Protein AF-A0A7J8KAT2-F1 (afdb_monomer_lite)

Organism: Rousettus aegyptiacus (NCBI:txid9407)

Structure (mmCIF, N/CA/C/O backbone):
data_AF-A0A7J8KAT2-F1
#
_entry.id   AF-A0A7J8KAT2-F1
#
loop_
_atom_site.group_PDB
_atom_site.id
_atom_site.type_symbol
_atom_site.label_atom_id
_atom_site.label_alt_id
_atom_site.label_comp_id
_atom_site.label_asym_id
_atom_site.label_entity_id
_atom_site.label_seq_id
_atom_site.pdbx_PDB_ins_code
_atom_site.Cartn_x
_atom_site.Cartn_y
_atom_site.Cartn_z
_atom_site.occupancy
_atom_site.B_iso_or_equiv
_atom_site.auth_seq_id
_atom_site.auth_comp_id
_atom_site.auth_asym_id
_atom_site.auth_atom_id
_atom_site.pdbx_PDB_model_num
ATOM 1 N N . MET A 1 1 ? 47.386 77.637 39.442 1.00 41.22 1 MET A N 1
ATOM 2 C CA . MET A 1 1 ? 46.259 78.055 38.578 1.00 41.22 1 MET A CA 1
ATOM 3 C C . MET A 1 1 ? 46.053 76.991 37.514 1.00 41.22 1 MET A C 1
ATOM 5 O O . MET A 1 1 ? 46.993 76.664 36.803 1.00 41.22 1 MET A O 1
ATOM 9 N N . ILE A 1 2 ? 44.865 76.388 37.498 1.00 35.06 2 ILE A N 1
ATOM 10 C CA . ILE A 1 2 ? 44.477 75.263 36.639 1.00 35.06 2 ILE A CA 1
ATOM 11 C C . ILE A 1 2 ? 44.321 75.781 35.204 1.00 35.06 2 ILE A C 1
ATOM 13 O O . ILE A 1 2 ? 43.527 76.691 34.976 1.00 35.06 2 ILE A O 1
ATOM 17 N N . ARG A 1 3 ? 45.073 75.233 34.243 1.00 39.44 3 ARG A N 1
ATOM 18 C CA . ARG A 1 3 ? 44.920 75.556 32.817 1.00 39.44 3 ARG A CA 1
ATOM 19 C C . ARG A 1 3 ? 44.388 74.318 32.098 1.00 39.44 3 ARG A C 1
ATOM 21 O O . ARG A 1 3 ? 45.044 73.283 32.077 1.00 39.44 3 ARG A O 1
ATOM 28 N N . ALA A 1 4 ? 43.155 74.438 31.615 1.00 43.28 4 ALA A N 1
ATOM 29 C CA . ALA A 1 4 ? 42.358 73.373 31.025 1.00 43.28 4 ALA A CA 1
ATOM 30 C C . ALA A 1 4 ? 43.005 72.783 29.761 1.00 43.28 4 ALA A C 1
ATOM 32 O O . ALA A 1 4 ? 43.482 73.516 28.894 1.00 43.28 4 ALA A O 1
ATOM 33 N N . SER A 1 5 ? 42.988 71.454 29.662 1.00 44.66 5 SER A N 1
ATOM 34 C CA . SER A 1 5 ? 43.325 70.690 28.465 1.00 44.66 5 SER A CA 1
ATOM 35 C C . SER A 1 5 ? 42.165 70.741 27.466 1.00 44.66 5 SER A C 1
ATOM 37 O O . SER A 1 5 ? 41.024 70.420 27.794 1.00 44.66 5 SER A O 1
ATOM 39 N N . SER A 1 6 ? 42.446 71.152 26.230 1.00 51.50 6 SER A N 1
ATOM 40 C CA . SER A 1 6 ? 41.497 71.104 25.117 1.00 51.50 6 SER A CA 1
ATOM 41 C C . SER A 1 6 ? 41.509 69.712 24.478 1.00 51.50 6 SER A C 1
ATOM 43 O O . SER A 1 6 ? 42.456 69.318 23.799 1.00 51.50 6 SER A O 1
ATOM 45 N N . SER A 1 7 ? 40.444 68.946 24.705 1.00 50.66 7 SER A N 1
ATOM 46 C CA . SER A 1 7 ? 40.222 67.651 24.056 1.00 50.66 7 SER A CA 1
ATOM 47 C C . SER A 1 7 ? 39.931 67.840 22.558 1.00 50.66 7 SER A C 1
ATOM 49 O O . SER A 1 7 ? 39.065 68.647 22.215 1.00 50.66 7 SER A O 1
ATOM 51 N N . PRO A 1 8 ? 40.586 67.102 21.644 1.00 49.59 8 PRO A N 1
ATOM 52 C CA . PRO A 1 8 ? 40.279 67.193 20.223 1.00 49.59 8 PRO A CA 1
ATOM 53 C C . PRO A 1 8 ? 38.937 66.520 19.894 1.00 49.59 8 PRO A C 1
ATOM 55 O O . PRO A 1 8 ? 38.665 65.379 20.275 1.00 49.59 8 PRO A O 1
ATOM 58 N N . ILE A 1 9 ? 38.098 67.251 19.159 1.00 50.62 9 ILE A N 1
ATOM 59 C CA . ILE A 1 9 ? 36.789 66.826 18.654 1.00 50.62 9 ILE A CA 1
ATOM 60 C C . ILE A 1 9 ? 36.991 65.730 17.596 1.00 50.62 9 ILE A C 1
ATOM 62 O O . ILE A 1 9 ? 37.706 65.912 16.611 1.00 50.62 9 ILE A O 1
ATOM 66 N N . ARG A 1 10 ? 36.363 64.569 17.800 1.00 54.69 10 ARG A N 1
ATOM 67 C CA . ARG A 1 10 ? 36.457 63.405 16.909 1.00 54.69 10 ARG A CA 1
ATOM 68 C C . ARG A 1 10 ? 35.510 63.574 15.716 1.00 54.69 10 ARG A C 1
ATOM 70 O O . ARG A 1 10 ? 34.301 63.648 15.901 1.00 54.69 10 ARG A O 1
ATOM 77 N N . ALA A 1 11 ? 36.050 63.592 14.499 1.00 56.25 11 ALA A N 1
ATOM 78 C CA . ALA A 1 11 ? 35.250 63.602 13.273 1.00 56.25 11 ALA A CA 1
ATOM 79 C C . ALA A 1 11 ? 34.488 62.267 13.074 1.00 56.25 11 ALA A C 1
ATOM 81 O O . ALA A 1 11 ? 35.027 61.202 13.408 1.00 56.25 11 ALA A O 1
ATOM 82 N N . PRO A 1 12 ? 33.261 62.280 12.518 1.00 55.88 12 PRO A N 1
ATOM 83 C CA . PRO A 1 12 ? 32.525 61.055 12.219 1.00 55.88 12 PRO A CA 1
ATOM 84 C C . PRO A 1 12 ? 33.180 60.277 11.066 1.00 55.88 12 PRO A C 1
ATOM 86 O O . PRO A 1 12 ? 33.656 60.848 10.086 1.00 55.88 12 PRO A O 1
ATOM 89 N N . ARG A 1 13 ? 33.207 58.942 11.179 1.00 56.31 13 ARG A N 1
ATOM 90 C CA . ARG A 1 13 ? 33.699 58.048 10.118 1.00 56.31 13 ARG A CA 1
ATOM 91 C C . ARG A 1 13 ? 32.718 58.034 8.941 1.00 56.31 13 ARG A C 1
ATOM 93 O O . ARG A 1 13 ? 31.528 57.811 9.138 1.00 56.31 13 ARG A O 1
ATOM 100 N N . ALA A 1 14 ? 33.236 58.191 7.725 1.00 60.31 14 ALA A N 1
ATOM 101 C CA . ALA A 1 14 ? 32.475 58.010 6.493 1.00 60.31 14 ALA A CA 1
ATOM 102 C C . ALA A 1 14 ? 31.942 56.568 6.362 1.00 60.31 14 ALA A C 1
ATOM 104 O O . ALA A 1 14 ? 32.674 55.596 6.577 1.00 60.31 14 ALA A O 1
ATOM 105 N N . VAL A 1 15 ? 30.669 56.429 5.986 1.00 58.94 15 VAL A N 1
ATOM 106 C CA . VAL A 1 15 ? 30.020 55.141 5.703 1.00 58.94 15 VAL A CA 1
ATOM 107 C C . VAL A 1 15 ? 30.503 54.635 4.340 1.00 58.94 15 VAL A C 1
ATOM 109 O O . VAL A 1 15 ? 30.380 55.328 3.333 1.00 58.94 15 VAL A O 1
ATOM 112 N N . ARG A 1 16 ? 31.078 53.426 4.292 1.00 60.19 16 ARG A N 1
ATOM 113 C CA . ARG A 1 16 ? 31.484 52.785 3.028 1.00 60.19 16 ARG A CA 1
ATOM 114 C C . ARG A 1 16 ? 30.240 52.338 2.238 1.00 60.19 16 ARG A C 1
ATOM 116 O O . ARG A 1 16 ? 29.347 51.751 2.847 1.00 60.19 16 ARG A O 1
ATOM 123 N N . PRO A 1 17 ? 30.183 52.519 0.905 1.00 54.81 17 PRO A N 1
ATOM 124 C CA . PRO A 1 17 ? 29.074 52.006 0.107 1.00 54.81 17 PRO A CA 1
ATOM 125 C C . PRO A 1 17 ? 29.056 50.470 0.102 1.00 54.81 17 PRO A C 1
ATOM 127 O O . PRO A 1 17 ? 30.099 49.825 -0.044 1.00 54.81 17 PRO A O 1
ATOM 130 N N . LEU A 1 18 ? 27.865 49.875 0.214 1.00 59.59 18 LEU A N 1
ATOM 131 C CA . LEU A 1 18 ? 27.644 48.442 0.004 1.00 59.59 18 LEU A CA 1
ATOM 132 C C . LEU A 1 18 ? 28.010 48.067 -1.443 1.00 59.59 18 LEU A C 1
ATOM 134 O O . LEU A 1 18 ? 27.327 48.457 -2.390 1.00 59.59 18 LEU A O 1
ATOM 138 N N . LYS A 1 19 ? 29.076 47.276 -1.624 1.00 52.00 19 LYS A N 1
ATOM 139 C CA . LYS A 1 19 ? 29.375 46.621 -2.908 1.00 52.00 19 LYS A CA 1
ATOM 140 C C . LYS A 1 19 ? 28.216 45.684 -3.269 1.00 52.00 19 LYS A C 1
ATOM 142 O O . LYS A 1 19 ? 28.014 44.668 -2.604 1.00 52.00 19 LYS A O 1
ATOM 147 N N . ARG A 1 20 ? 27.485 45.998 -4.345 1.00 51.25 20 ARG A N 1
ATOM 148 C CA . ARG A 1 20 ? 26.549 45.066 -4.996 1.00 51.25 20 ARG A CA 1
ATOM 149 C C . ARG A 1 20 ? 27.325 43.818 -5.440 1.00 51.25 20 ARG A C 1
ATOM 151 O O . ARG A 1 20 ? 28.286 43.932 -6.197 1.00 51.25 20 ARG A O 1
ATOM 158 N N . ARG A 1 21 ? 26.937 42.635 -4.948 1.00 50.06 21 ARG A N 1
ATOM 159 C CA . ARG A 1 21 ? 27.473 41.353 -5.434 1.00 50.06 21 ARG A CA 1
ATOM 160 C C . ARG A 1 21 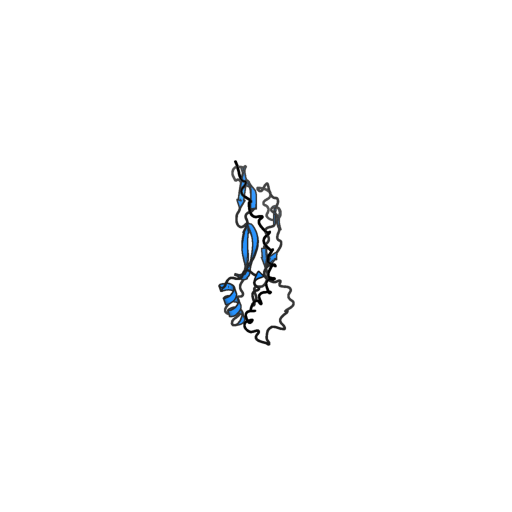? 26.919 41.088 -6.836 1.00 50.06 21 ARG A C 1
ATOM 162 O O . ARG A 1 21 ? 25.710 41.142 -7.035 1.00 50.06 21 ARG A O 1
ATOM 169 N N . LEU A 1 22 ? 27.810 40.809 -7.783 1.00 60.09 22 LEU A N 1
ATOM 170 C CA . LEU A 1 22 ? 27.475 40.374 -9.139 1.00 60.09 22 LEU A CA 1
ATOM 171 C C . LEU A 1 22 ? 26.885 38.946 -9.086 1.00 60.09 22 LEU A C 1
ATOM 173 O O . LEU A 1 22 ? 27.412 38.125 -8.326 1.00 60.09 22 LEU A O 1
ATOM 177 N N . PRO A 1 23 ? 25.817 38.622 -9.841 1.00 46.62 23 PRO A N 1
ATOM 178 C CA . PRO A 1 23 ? 25.229 37.287 -9.823 1.00 46.62 23 PRO A CA 1
ATOM 179 C C . PRO A 1 23 ? 26.226 36.242 -10.340 1.00 46.62 23 PRO A C 1
ATOM 181 O O . PRO A 1 23 ? 26.863 36.405 -11.380 1.00 46.62 23 PRO A O 1
ATOM 184 N N . LYS A 1 24 ? 26.371 35.163 -9.567 1.00 41.16 24 LYS A N 1
ATOM 185 C CA . LYS A 1 24 ? 27.242 34.026 -9.860 1.00 41.16 24 LYS A CA 1
ATOM 186 C C . LYS A 1 24 ? 26.605 33.228 -11.003 1.00 41.16 24 LYS A C 1
ATOM 188 O O . LYS A 1 24 ? 25.540 32.651 -10.820 1.00 41.16 24 LYS A O 1
ATOM 193 N N . LYS A 1 25 ? 27.239 33.228 -12.179 1.00 44.00 25 LYS A N 1
ATOM 194 C CA . LYS A 1 25 ? 26.875 32.366 -13.313 1.00 44.00 25 LYS A CA 1
ATOM 195 C C . LYS A 1 25 ? 27.137 30.918 -12.884 1.00 44.00 25 LYS A C 1
ATOM 197 O O . LYS A 1 25 ? 28.292 30.533 -12.708 1.00 44.00 25 LYS A O 1
ATOM 202 N N . THR A 1 26 ? 26.084 30.157 -12.610 1.00 42.66 26 THR A N 1
ATOM 203 C CA . THR A 1 26 ? 26.205 28.723 -12.330 1.00 42.66 26 THR A CA 1
ATOM 204 C C . THR A 1 26 ? 26.520 28.029 -13.649 1.00 42.66 26 THR A C 1
ATOM 206 O O . THR A 1 26 ? 25.795 28.203 -14.624 1.00 42.66 26 THR A O 1
ATOM 209 N N . ASN A 1 27 ? 27.639 27.308 -13.694 1.00 45.34 27 ASN A N 1
ATOM 210 C CA . ASN A 1 27 ? 27.983 26.450 -14.818 1.00 45.34 27 ASN A CA 1
ATOM 211 C C . ASN A 1 27 ? 26.951 25.323 -14.887 1.00 45.34 27 ASN A C 1
ATOM 213 O O . ASN A 1 27 ? 26.913 24.473 -13.997 1.00 45.34 27 ASN A O 1
ATOM 217 N N . GLU A 1 28 ? 26.109 25.345 -15.916 1.00 43.88 28 GLU A N 1
ATOM 218 C CA . GLU A 1 28 ? 25.261 24.211 -16.263 1.00 43.88 28 GLU A CA 1
ATOM 219 C C . GLU A 1 28 ? 26.165 23.040 -16.660 1.00 43.88 28 GLU A C 1
ATOM 221 O O . GLU A 1 28 ? 27.046 23.176 -17.513 1.00 43.88 28 GLU A O 1
ATOM 226 N N . LEU A 1 29 ? 25.980 21.899 -15.999 1.00 44.34 29 LEU A N 1
ATOM 227 C CA . LEU A 1 29 ? 26.602 20.647 -16.408 1.00 44.34 29 LEU A CA 1
ATOM 228 C C . LEU A 1 29 ? 25.983 20.234 -17.759 1.00 44.34 29 LEU A C 1
ATOM 230 O O . LEU A 1 29 ? 24.755 20.265 -17.872 1.00 44.34 29 LEU A O 1
ATOM 234 N N . PRO A 1 30 ? 26.766 19.829 -18.774 1.00 43.22 30 PRO A N 1
ATOM 235 C CA . PRO A 1 30 ? 26.200 19.358 -20.032 1.00 43.22 30 PRO A CA 1
ATOM 236 C C . PRO A 1 30 ? 25.338 18.114 -19.787 1.00 43.22 30 PRO A C 1
ATOM 238 O O . PRO A 1 30 ? 25.799 17.142 -19.187 1.00 43.22 30 PRO A O 1
ATOM 241 N N . GLN A 1 31 ? 24.083 18.155 -20.244 1.00 57.22 31 GLN A N 1
ATOM 242 C CA . GLN A 1 31 ? 23.194 16.994 -20.286 1.00 57.22 31 GLN A CA 1
ATOM 243 C C . GLN A 1 31 ? 23.898 15.834 -21.011 1.00 57.22 31 GLN A C 1
ATOM 245 O O . GLN A 1 31 ? 24.339 16.027 -22.147 1.00 57.22 31 GLN A O 1
ATOM 250 N N . PRO A 1 32 ? 23.998 14.629 -20.421 1.00 48.97 32 PRO A N 1
ATOM 251 C CA . PRO A 1 32 ? 24.525 13.491 -21.146 1.00 48.97 32 PRO A CA 1
ATOM 252 C C . PRO A 1 32 ? 23.454 13.013 -22.133 1.00 48.97 32 PRO A C 1
ATOM 254 O O . PRO A 1 32 ? 22.423 12.474 -21.747 1.00 48.97 32 PRO A O 1
ATOM 257 N N . ASN A 1 33 ? 23.720 13.248 -23.416 1.00 45.00 33 ASN A N 1
ATOM 258 C CA . ASN A 1 33 ? 23.258 12.468 -24.562 1.00 45.00 33 ASN A CA 1
ATOM 259 C C . ASN A 1 33 ? 21.749 12.149 -24.612 1.00 45.00 33 ASN A C 1
ATOM 261 O O . ASN A 1 33 ? 21.326 11.030 -24.319 1.00 45.00 33 ASN A O 1
ATOM 265 N N . ARG A 1 34 ? 20.943 13.082 -25.140 1.00 44.72 34 ARG A N 1
ATOM 266 C CA . ARG A 1 34 ? 19.729 12.679 -25.870 1.00 44.72 34 ARG A CA 1
ATOM 267 C C . ARG A 1 34 ? 20.173 11.979 -27.153 1.00 44.72 34 ARG A C 1
ATOM 269 O O . ARG A 1 34 ? 20.604 12.637 -28.095 1.00 44.72 34 ARG A O 1
ATOM 276 N N . LEU A 1 35 ? 20.086 10.653 -27.179 1.00 42.06 35 LEU A N 1
ATOM 277 C CA . LEU A 1 35 ? 20.077 9.910 -28.436 1.00 42.06 35 LEU A CA 1
ATOM 278 C C . LEU A 1 35 ? 18.791 10.292 -29.195 1.00 42.06 35 LEU A C 1
ATOM 280 O O . LEU A 1 35 ? 17.707 10.181 -28.616 1.00 42.06 35 LEU A O 1
ATOM 284 N N . PRO A 1 36 ? 18.870 10.774 -30.445 1.00 38.75 36 PRO A N 1
ATOM 285 C CA . PRO A 1 36 ? 17.685 11.070 -31.235 1.00 38.75 36 PRO A CA 1
ATOM 286 C C . PRO A 1 36 ? 17.111 9.776 -31.831 1.00 38.75 36 PRO A C 1
ATOM 288 O O . PRO A 1 36 ? 17.844 9.027 -32.473 1.00 38.75 36 PRO A O 1
ATOM 291 N N . GLY A 1 37 ? 15.802 9.541 -31.660 1.00 46.06 37 GLY A N 1
ATOM 292 C CA . GLY A 1 37 ? 15.033 8.714 -32.605 1.00 46.06 37 GLY A CA 1
ATOM 293 C C . GLY A 1 37 ? 14.379 7.405 -32.136 1.00 46.06 37 GLY A C 1
ATOM 294 O O . GLY A 1 37 ? 14.099 6.585 -32.999 1.00 46.06 37 GLY A O 1
ATOM 295 N N . ILE A 1 38 ? 14.117 7.174 -30.839 1.00 50.59 38 ILE A N 1
ATOM 296 C CA . ILE A 1 38 ? 13.325 5.996 -30.380 1.00 50.59 38 ILE A CA 1
ATOM 297 C C . ILE A 1 38 ? 12.203 6.342 -29.370 1.00 50.59 38 ILE A C 1
ATOM 299 O O . ILE A 1 38 ? 11.391 5.488 -29.036 1.00 50.59 38 ILE A O 1
ATOM 303 N N . PHE A 1 39 ? 12.115 7.586 -28.885 1.00 52.56 39 PHE A N 1
ATOM 304 C CA . PHE A 1 39 ? 11.230 7.946 -27.762 1.00 52.56 39 PHE A CA 1
ATOM 305 C C . PHE A 1 39 ? 9.970 8.741 -28.127 1.00 52.56 39 PHE A C 1
ATOM 307 O O . PHE A 1 39 ? 9.353 9.328 -27.242 1.00 52.56 39 PHE A O 1
ATOM 314 N N . ASP A 1 40 ? 9.559 8.716 -29.390 1.00 49.69 40 ASP A N 1
ATOM 315 C CA . ASP A 1 40 ? 8.221 9.143 -29.788 1.00 49.69 40 ASP A CA 1
ATOM 316 C C . ASP A 1 40 ? 7.505 7.906 -30.349 1.00 49.69 40 ASP A C 1
ATOM 318 O O . ASP A 1 40 ? 8.068 7.189 -31.169 1.00 49.69 40 ASP A O 1
ATOM 322 N N . ASP A 1 41 ? 6.304 7.635 -29.832 1.00 52.66 41 ASP A N 1
ATOM 323 C CA . ASP A 1 41 ? 5.402 6.525 -30.186 1.00 52.66 41 ASP A CA 1
ATOM 324 C C . ASP A 1 41 ? 5.633 5.141 -29.550 1.00 52.66 41 ASP A C 1
ATOM 326 O O . ASP A 1 41 ? 5.790 4.158 -30.258 1.00 52.66 41 ASP A O 1
ATOM 330 N N . ILE A 1 42 ? 5.477 5.032 -28.219 1.00 51.25 42 ILE A N 1
ATOM 331 C CA . ILE A 1 42 ? 4.506 4.082 -27.616 1.00 51.25 42 ILE A CA 1
ATOM 332 C C . ILE A 1 42 ? 3.844 4.771 -26.407 1.00 51.25 42 ILE A C 1
ATOM 334 O O . ILE A 1 42 ? 4.025 4.396 -25.251 1.00 51.25 42 ILE A O 1
ATOM 338 N N . HIS A 1 43 ? 3.009 5.780 -26.670 1.00 55.38 43 HIS A N 1
ATOM 339 C CA . HIS A 1 43 ? 1.841 6.029 -25.815 1.00 55.38 43 HIS A CA 1
ATOM 340 C C . HIS A 1 43 ? 0.775 4.994 -26.183 1.00 55.38 43 HIS A C 1
ATOM 342 O O . HIS A 1 43 ? -0.269 5.298 -26.760 1.00 55.38 43 HIS A O 1
ATOM 348 N N . GLY A 1 44 ? 1.086 3.731 -25.883 1.00 42.84 44 GLY A N 1
ATOM 349 C CA . GLY A 1 44 ? 0.149 2.624 -25.960 1.00 42.84 44 GLY A CA 1
ATOM 350 C C . GLY A 1 44 ? -0.950 2.868 -24.941 1.00 42.84 44 GLY A C 1
ATOM 351 O O . GLY A 1 44 ? -0.793 2.585 -23.755 1.00 42.84 44 GLY A O 1
ATOM 352 N N . SER A 1 45 ? -2.041 3.450 -25.424 1.00 48.84 45 SER A N 1
ATOM 353 C CA . SER A 1 45 ? -3.308 3.658 -24.739 1.00 48.84 45 SER A CA 1
ATOM 354 C C . SER A 1 45 ? -3.890 2.325 -24.256 1.00 48.84 45 SER A C 1
ATOM 356 O O . SER A 1 45 ? -4.760 1.725 -24.875 1.00 48.84 45 SER A O 1
ATOM 358 N N . HIS A 1 46 ? -3.375 1.863 -23.124 1.00 46.84 46 HIS A N 1
ATOM 359 C CA . HIS A 1 46 ? -4.020 0.924 -22.219 1.00 46.84 46 HIS A CA 1
ATOM 360 C C . HIS A 1 46 ? -3.790 1.398 -20.782 1.00 46.84 46 HIS A C 1
ATOM 362 O O . HIS A 1 46 ? -3.250 0.664 -19.973 1.00 46.84 46 HIS A O 1
ATOM 368 N N . GLY A 1 47 ? -4.154 2.651 -20.473 1.00 47.53 47 GLY A N 1
ATOM 369 C CA . GLY A 1 47 ? -4.536 3.139 -19.132 1.00 47.53 47 GLY A CA 1
ATOM 370 C C . GLY A 1 47 ? -3.684 2.781 -17.901 1.00 47.53 47 GLY A C 1
ATOM 371 O O . GLY A 1 47 ? -4.158 2.964 -16.782 1.00 47.53 47 GLY A O 1
ATOM 372 N N . ARG A 1 48 ? -2.464 2.257 -18.039 1.00 60.22 48 ARG A N 1
ATOM 373 C CA . ARG A 1 48 ? -1.650 1.825 -16.905 1.00 60.22 48 ARG A CA 1
ATOM 374 C C . ARG A 1 48 ? -0.814 2.996 -16.437 1.00 60.22 48 ARG A C 1
ATOM 376 O O . ARG A 1 48 ? 0.202 3.355 -17.021 1.00 60.22 48 ARG A O 1
ATOM 383 N N . HIS A 1 49 ? -1.311 3.625 -15.382 1.00 80.69 49 HIS A N 1
ATOM 384 C CA . HIS A 1 49 ? -0.638 4.720 -14.707 1.00 80.69 49 HIS A CA 1
ATOM 385 C C . HIS A 1 49 ? 0.781 4.320 -14.264 1.00 80.69 49 HIS A C 1
ATOM 387 O O . HIS A 1 49 ? 1.040 3.168 -13.918 1.00 80.69 49 HIS A O 1
ATOM 393 N N . VAL A 1 50 ? 1.686 5.299 -14.231 1.00 88.75 50 VAL A N 1
ATOM 394 C CA . VAL A 1 50 ? 3.011 5.192 -13.601 1.00 88.75 50 VAL A CA 1
ATOM 395 C C . VAL A 1 50 ? 2.890 4.664 -12.166 1.00 88.75 50 VAL A C 1
ATOM 397 O O . VAL A 1 50 ? 1.917 5.001 -11.484 1.00 88.75 50 VAL A O 1
ATOM 400 N N . CYS A 1 51 ? 3.874 3.874 -11.709 1.00 93.75 51 CYS A N 1
ATOM 401 C CA . CYS A 1 51 ? 3.939 3.359 -10.337 1.00 93.75 51 CYS A CA 1
ATOM 402 C C . CYS A 1 51 ? 3.640 4.447 -9.298 1.00 93.75 51 CYS A C 1
ATOM 404 O O . CYS A 1 51 ? 4.405 5.398 -9.118 1.00 93.75 51 CYS A O 1
ATOM 406 N N . ARG A 1 52 ? 2.511 4.300 -8.599 1.00 93.19 52 ARG A N 1
ATOM 407 C CA . ARG A 1 52 ? 2.056 5.256 -7.589 1.00 93.19 52 ARG A CA 1
ATOM 408 C C . ARG A 1 52 ? 1.250 4.578 -6.492 1.00 93.19 52 ARG A C 1
ATOM 410 O O . ARG A 1 52 ? 0.882 3.409 -6.576 1.00 93.19 52 ARG A O 1
ATOM 417 N N . ARG A 1 53 ? 0.990 5.352 -5.440 1.00 95.69 53 ARG A N 1
ATOM 418 C CA . ARG A 1 53 ? 0.104 4.959 -4.347 1.00 95.69 53 ARG A CA 1
ATOM 419 C C . ARG A 1 53 ? -1.344 5.218 -4.745 1.00 95.69 53 ARG A C 1
ATOM 421 O O . ARG A 1 53 ? -1.666 6.318 -5.195 1.00 95.69 53 ARG A O 1
ATOM 428 N N . HIS A 1 54 ? -2.195 4.231 -4.519 1.00 96.50 54 HIS A N 1
ATOM 429 C CA . HIS A 1 54 ? -3.629 4.281 -4.783 1.00 96.50 54 HIS A CA 1
ATOM 430 C C . HIS A 1 54 ? -4.415 4.102 -3.493 1.00 96.50 54 HIS A C 1
ATOM 432 O O . HIS A 1 54 ? -3.915 3.542 -2.513 1.00 96.50 54 HIS A O 1
ATOM 438 N N . GLU A 1 55 ? -5.632 4.630 -3.481 1.00 97.75 55 GLU A N 1
ATOM 439 C CA . GLU A 1 55 ? -6.530 4.534 -2.337 1.00 97.75 55 GLU A CA 1
ATOM 440 C C . GLU A 1 55 ? -7.078 3.117 -2.201 1.00 97.75 55 GLU A C 1
ATOM 442 O O . GLU A 1 55 ? -7.495 2.494 -3.170 1.00 97.75 55 GLU A O 1
ATOM 447 N N . LEU A 1 56 ? -7.052 2.608 -0.974 1.00 97.81 56 LEU A N 1
ATOM 448 C CA . LEU A 1 56 ? -7.684 1.352 -0.598 1.00 97.81 56 LEU A CA 1
ATOM 449 C C . LEU A 1 56 ? -8.161 1.501 0.834 1.00 97.81 56 LEU A C 1
ATOM 451 O O . LEU A 1 56 ? -7.358 1.787 1.730 1.00 97.81 56 LEU A O 1
ATOM 455 N N . TYR A 1 57 ? -9.458 1.311 1.032 1.00 98.25 57 TYR A N 1
ATOM 456 C CA . TYR A 1 57 ? -10.059 1.210 2.347 1.00 98.25 57 TYR A CA 1
ATOM 457 C C . TYR A 1 57 ? -10.312 -0.260 2.662 1.00 98.25 57 TYR A C 1
ATOM 459 O O . TYR A 1 57 ? -10.922 -0.970 1.869 1.00 98.25 57 TYR A O 1
ATOM 467 N N . VAL A 1 58 ? -9.822 -0.710 3.811 1.00 97.94 58 VAL A N 1
ATOM 468 C CA . VAL A 1 58 ? -10.069 -2.055 4.323 1.00 97.94 58 VAL A CA 1
ATOM 469 C C . VAL A 1 58 ? -11.160 -1.947 5.373 1.00 97.94 58 VAL A C 1
ATOM 471 O O . VAL A 1 58 ? -10.926 -1.393 6.447 1.00 97.94 58 VAL A O 1
ATOM 474 N N . SER A 1 59 ? -12.339 -2.462 5.044 1.00 97.88 59 SER A N 1
ATOM 475 C CA . SER A 1 59 ? -13.470 -2.605 5.957 1.00 97.88 59 SER A CA 1
ATOM 476 C C . SER A 1 59 ? -13.310 -3.890 6.765 1.00 97.88 59 SER A C 1
ATOM 478 O O . SER A 1 59 ? -13.127 -4.967 6.201 1.00 97.88 59 SER A O 1
ATOM 480 N N . PHE A 1 60 ? -13.383 -3.802 8.091 1.00 97.00 60 PHE A N 1
ATOM 481 C CA . PHE A 1 60 ? -13.392 -4.998 8.936 1.00 97.00 60 PHE A CA 1
ATOM 482 C C . PHE A 1 60 ? -14.733 -5.730 8.880 1.00 97.00 60 PHE A C 1
ATOM 484 O O . PHE A 1 60 ? -14.782 -6.915 9.199 1.00 97.00 60 PHE A O 1
ATOM 491 N N . GLN A 1 61 ? -15.793 -5.071 8.408 1.00 96.81 61 GLN A N 1
ATOM 492 C CA . GLN A 1 61 ? -17.052 -5.733 8.080 1.00 96.81 61 GLN A CA 1
ATOM 493 C C . GLN A 1 61 ? -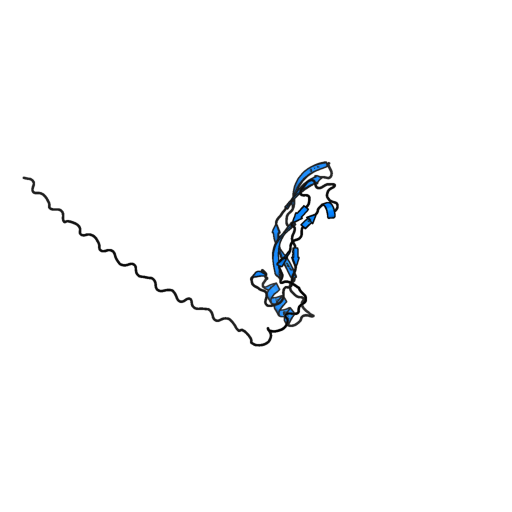16.879 -6.715 6.925 1.00 96.81 61 GLN A C 1
ATOM 495 O O . GLN A 1 61 ? -17.269 -7.872 7.049 1.00 96.81 61 GLN A O 1
ATOM 500 N N . ASP A 1 62 ? -16.230 -6.279 5.847 1.00 96.81 62 ASP A N 1
ATOM 501 C CA . ASP A 1 62 ? -16.068 -7.072 4.623 1.00 96.81 62 ASP A CA 1
ATOM 502 C C . ASP A 1 62 ? -15.169 -8.295 4.861 1.00 96.81 62 ASP A C 1
ATOM 504 O O . ASP A 1 62 ? -15.287 -9.310 4.179 1.00 96.81 62 ASP A O 1
ATOM 508 N N . LEU A 1 63 ? -14.287 -8.210 5.862 1.00 95.75 63 LEU A N 1
ATOM 509 C CA . LEU A 1 63 ? -13.435 -9.311 6.313 1.00 95.75 63 LEU A CA 1
ATOM 510 C C . LEU A 1 63 ? -14.113 -10.231 7.343 1.00 95.75 63 LEU A C 1
ATOM 512 O O . LEU A 1 63 ? -13.526 -11.248 7.714 1.00 95.75 63 LEU A O 1
ATOM 516 N N . GLY A 1 64 ? -15.307 -9.885 7.835 1.00 95.75 64 GLY A N 1
ATOM 517 C CA . GLY A 1 64 ? -15.989 -10.627 8.900 1.00 95.75 64 GLY A CA 1
ATOM 518 C C . GLY A 1 64 ? -15.287 -10.522 10.257 1.00 95.75 64 GLY A C 1
ATOM 519 O O . GLY A 1 64 ? -15.245 -11.482 11.018 1.00 95.75 64 GLY A O 1
ATOM 520 N N . TRP A 1 65 ? -14.654 -9.384 10.548 1.00 95.88 65 TRP A N 1
ATOM 521 C CA . TRP A 1 65 ? -13.846 -9.178 11.758 1.00 95.88 65 TRP A CA 1
ATOM 522 C C . TRP A 1 65 ? -14.560 -8.381 12.855 1.00 95.88 65 TRP A C 1
ATOM 524 O O . TRP A 1 65 ? -14.008 -8.212 13.941 1.00 95.88 65 TRP A O 1
ATOM 534 N N . LEU A 1 66 ? -15.783 -7.906 12.605 1.00 93.25 66 LEU A N 1
ATOM 535 C CA . LEU A 1 66 ? -16.537 -7.107 13.580 1.00 93.25 66 LEU A CA 1
ATOM 536 C C . LEU A 1 66 ? -16.936 -7.877 14.845 1.00 93.25 66 LEU A C 1
ATOM 538 O O . LEU A 1 66 ? -17.216 -7.248 15.859 1.00 93.25 66 LEU A O 1
ATOM 542 N N . ASP A 1 67 ? -16.921 -9.212 14.810 1.00 93.12 67 ASP A N 1
ATOM 543 C CA . ASP A 1 67 ? -17.257 -10.036 15.977 1.00 93.12 67 ASP A CA 1
ATOM 544 C C . ASP A 1 67 ? -16.228 -9.899 17.108 1.00 93.12 67 ASP A C 1
ATOM 546 O O . ASP A 1 67 ? -16.553 -10.068 18.281 1.00 93.12 67 ASP A O 1
ATOM 550 N N . TRP A 1 68 ? -14.975 -9.588 16.764 1.00 94.38 68 TRP A N 1
ATOM 551 C CA . TRP A 1 68 ? -13.875 -9.494 17.724 1.00 94.38 68 TRP A CA 1
ATOM 552 C C . TRP A 1 68 ? -13.181 -8.130 17.709 1.00 94.38 68 TRP A C 1
ATOM 554 O O . TRP A 1 68 ? -12.620 -7.734 18.733 1.00 94.38 68 TRP A O 1
ATOM 564 N N . VAL A 1 69 ? -13.230 -7.374 16.606 1.00 97.19 69 VAL A N 1
ATOM 565 C CA . VAL A 1 69 ? -12.694 -6.007 16.540 1.00 97.19 69 VAL A CA 1
ATOM 566 C C . VAL A 1 69 ? -13.717 -4.991 17.035 1.00 97.19 69 VAL A C 1
ATOM 568 O O . VAL A 1 69 ? -14.800 -4.846 16.481 1.00 97.19 69 VAL A O 1
ATOM 571 N N . ILE A 1 70 ? -13.315 -4.205 18.031 1.00 97.62 70 ILE A N 1
ATOM 572 C CA . ILE A 1 70 ? -14.111 -3.113 18.600 1.00 97.62 70 ILE A CA 1
ATOM 573 C C . ILE A 1 70 ? -13.902 -1.824 17.789 1.00 97.62 70 ILE A C 1
ATOM 575 O O . ILE A 1 70 ? -14.859 -1.123 17.459 1.00 97.62 70 ILE A O 1
ATOM 579 N N . ALA A 1 71 ? -12.645 -1.482 17.474 1.00 97.81 71 ALA A N 1
ATOM 580 C CA . ALA A 1 71 ? -12.307 -0.277 16.714 1.00 97.81 71 ALA A CA 1
ATOM 581 C C . ALA A 1 71 ? -10.925 -0.361 16.028 1.00 97.81 71 ALA A C 1
ATOM 583 O O . ALA A 1 71 ? -10.020 -1.013 16.552 1.00 97.81 71 ALA A O 1
ATOM 584 N N . PRO A 1 72 ? -10.696 0.373 14.920 1.00 97.75 72 PRO A N 1
ATOM 585 C CA . PRO A 1 72 ? -11.698 1.080 14.113 1.00 97.75 72 PRO A CA 1
ATOM 586 C C . PRO A 1 72 ? -12.602 0.091 13.355 1.00 97.75 72 PRO A C 1
ATOM 588 O O . PRO A 1 72 ? -12.374 -1.106 13.413 1.00 97.75 72 PRO A O 1
ATOM 591 N N . GLN A 1 73 ? -13.606 0.581 12.624 1.00 96.88 73 GLN A N 1
ATOM 592 C CA . GLN A 1 73 ? -14.441 -0.259 11.739 1.00 96.88 73 GLN A CA 1
ATOM 593 C C . GLN A 1 73 ? -13.731 -0.637 10.423 1.00 96.88 73 GLN A C 1
ATOM 595 O O . GLN A 1 73 ? -14.175 -1.493 9.665 1.00 96.88 73 GLN A O 1
ATOM 600 N N . GLY A 1 74 ? -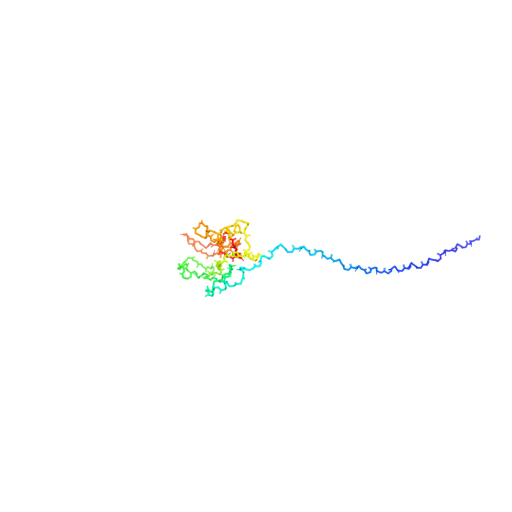12.607 0.015 10.155 1.00 97.38 74 GLY A N 1
ATOM 601 C CA . GLY A 1 74 ? -11.787 -0.163 8.973 1.00 97.38 74 GLY A CA 1
ATOM 602 C C . GLY A 1 74 ? -10.738 0.939 8.906 1.00 97.38 74 GLY A C 1
ATOM 603 O O . GLY A 1 74 ? -10.711 1.847 9.745 1.00 97.38 74 GLY A O 1
ATOM 604 N N . TYR A 1 75 ? -9.842 0.871 7.930 1.00 98.00 75 TYR A N 1
ATOM 605 C CA . TYR A 1 75 ? -8.770 1.851 7.791 1.00 98.00 75 TYR A CA 1
ATOM 606 C C . TYR A 1 75 ? -8.308 2.012 6.340 1.00 98.00 75 TYR A C 1
ATOM 608 O O . TYR A 1 75 ? -8.393 1.094 5.527 1.00 98.00 75 TYR A O 1
ATOM 616 N N . SER A 1 76 ? -7.769 3.189 6.012 1.00 98.19 76 SER A N 1
ATOM 617 C CA . SER A 1 76 ? -7.152 3.444 4.706 1.00 98.19 76 SER A CA 1
ATOM 618 C C . SER A 1 76 ? -5.774 2.778 4.638 1.00 98.19 76 SER A C 1
ATOM 620 O O . SER A 1 76 ? -4.787 3.324 5.141 1.00 98.19 76 SER A O 1
ATOM 622 N N . ALA A 1 77 ? -5.711 1.591 4.039 1.00 98.25 77 ALA A N 1
ATOM 623 C CA . ALA A 1 77 ? -4.484 0.821 3.859 1.00 98.25 77 ALA A CA 1
ATOM 624 C C . ALA A 1 77 ? -3.620 1.365 2.719 1.00 98.25 77 ALA A C 1
ATOM 626 O O . ALA A 1 77 ? -2.399 1.448 2.872 1.00 98.25 77 ALA A O 1
ATOM 627 N N . TYR A 1 78 ? -4.262 1.811 1.632 1.00 98.50 78 TYR A N 1
ATOM 628 C CA . TYR A 1 78 ? -3.624 2.124 0.348 1.00 98.50 78 TYR A CA 1
ATOM 629 C C . TYR A 1 78 ? -2.886 0.918 -0.258 1.00 98.50 78 TYR A C 1
ATOM 631 O O . TYR A 1 78 ? -2.601 -0.072 0.413 1.00 98.50 78 TYR A O 1
ATOM 639 N N . TYR A 1 79 ? -2.552 1.001 -1.541 1.00 98.00 79 TYR A N 1
ATOM 640 C CA . TYR A 1 79 ? -1.728 -0.005 -2.212 1.00 98.00 79 TYR A CA 1
ATOM 641 C C . TYR A 1 79 ? -0.855 0.631 -3.295 1.00 98.00 79 TYR A C 1
ATOM 643 O O . TYR A 1 79 ? -1.027 1.805 -3.631 1.00 98.00 79 TYR A O 1
ATOM 651 N N . CYS A 1 80 ? 0.130 -0.120 -3.785 1.00 96.62 80 CYS A N 1
ATOM 652 C CA . CYS A 1 80 ? 1.016 0.315 -4.861 1.00 96.62 80 CYS A CA 1
ATOM 653 C C . CYS A 1 80 ? 0.654 -0.412 -6.148 1.00 96.62 80 CYS A C 1
ATOM 655 O O . CYS A 1 80 ? 0.543 -1.634 -6.152 1.00 96.62 80 CYS A O 1
ATOM 657 N N . GLU A 1 81 ? 0.491 0.347 -7.224 1.00 95.25 81 GLU A N 1
ATOM 658 C CA . GLU A 1 81 ? 0.197 -0.187 -8.550 1.00 95.25 81 GLU A CA 1
ATOM 659 C C . GLU A 1 81 ? 0.690 0.789 -9.620 1.00 95.25 81 GLU A C 1
ATOM 661 O O . GLU A 1 81 ? 0.698 2.012 -9.431 1.00 95.25 81 GLU A O 1
ATOM 666 N N . GLY A 1 82 ? 1.095 0.232 -10.755 1.00 92.44 82 GLY A N 1
ATOM 667 C CA . GLY A 1 82 ? 1.492 0.964 -11.948 1.00 92.44 82 GLY A CA 1
ATOM 668 C C . GLY A 1 82 ? 2.736 0.371 -12.591 1.00 92.44 82 GLY A C 1
ATOM 669 O O . GLY A 1 82 ? 3.329 -0.578 -12.074 1.00 92.44 82 GLY A O 1
ATOM 670 N N . GLU A 1 83 ? 3.126 0.924 -13.735 1.00 90.81 83 GLU A N 1
ATOM 671 C CA . GLU A 1 83 ? 4.285 0.428 -14.478 1.00 90.81 83 GLU A CA 1
ATOM 672 C C . GLU A 1 83 ? 5.606 1.058 -14.025 1.00 90.81 83 GLU A C 1
ATOM 674 O O . GLU A 1 83 ? 5.681 2.248 -13.710 1.00 90.81 83 GLU A O 1
ATOM 679 N N . CYS A 1 84 ? 6.651 0.226 -14.041 1.00 92.31 84 CYS A N 1
ATOM 680 C CA . CYS A 1 84 ? 8.053 0.581 -13.839 1.00 92.31 84 CYS A CA 1
ATOM 681 C C . CYS A 1 84 ? 8.819 0.350 -15.148 1.00 92.31 84 CYS A C 1
ATOM 683 O O . CYS A 1 84 ? 9.557 -0.624 -15.301 1.00 92.31 84 CYS A O 1
ATOM 685 N N . SER A 1 85 ? 8.570 1.210 -16.133 1.00 85.56 85 SER A N 1
ATOM 686 C CA . SER A 1 85 ? 9.229 1.182 -17.441 1.00 85.56 85 SER A CA 1
ATOM 687 C C . SER A 1 85 ? 10.371 2.189 -17.497 1.00 85.56 85 SER A C 1
ATOM 689 O O . SER A 1 85 ? 10.264 3.291 -16.965 1.00 85.56 85 SER A O 1
ATOM 691 N N . PHE A 1 86 ? 11.460 1.830 -18.173 1.00 82.88 86 PHE A N 1
ATOM 692 C CA . PHE A 1 86 ? 12.567 2.751 -18.399 1.00 82.88 86 PHE A CA 1
ATOM 693 C C . PHE A 1 86 ? 12.158 3.882 -19.374 1.00 82.88 86 PHE A C 1
ATOM 695 O O . PHE A 1 86 ? 11.488 3.590 -20.366 1.00 82.88 86 PHE A O 1
ATOM 702 N N . PRO A 1 87 ? 12.593 5.139 -19.160 1.00 85.12 87 PRO A N 1
ATOM 703 C CA . PRO A 1 87 ? 13.388 5.620 -18.030 1.00 85.12 87 PRO A CA 1
ATOM 704 C C . PRO A 1 87 ? 12.548 5.732 -16.752 1.00 85.12 87 PRO A C 1
ATOM 706 O O . PRO A 1 87 ? 11.463 6.308 -16.755 1.00 85.12 87 PRO A O 1
ATOM 709 N N . LEU A 1 88 ? 13.075 5.204 -15.643 1.00 81.81 88 LEU A N 1
ATOM 710 C CA . LEU A 1 88 ? 12.432 5.356 -14.339 1.00 81.81 88 LEU A CA 1
ATOM 711 C C . LEU A 1 88 ? 12.580 6.812 -13.885 1.00 81.81 88 LEU A C 1
ATOM 713 O O . LEU A 1 88 ? 13.698 7.316 -13.760 1.00 81.81 88 LEU A O 1
ATOM 717 N N . ASP A 1 89 ? 11.455 7.481 -13.645 1.00 77.56 89 ASP A N 1
ATOM 718 C CA . ASP A 1 89 ? 11.450 8.842 -13.114 1.00 77.56 89 ASP A CA 1
ATOM 719 C C . ASP A 1 89 ? 12.010 8.844 -11.680 1.00 77.56 89 ASP A C 1
ATOM 721 O O . ASP A 1 89 ? 11.765 7.933 -10.885 1.00 77.56 89 ASP A O 1
ATOM 725 N N . SER A 1 90 ? 12.734 9.906 -11.337 1.00 74.44 90 SER A N 1
ATOM 726 C CA . SER A 1 90 ? 13.185 10.243 -9.984 1.00 74.44 90 SER A CA 1
ATOM 727 C C . SER A 1 90 ? 12.088 10.101 -8.918 1.00 74.44 90 SER A C 1
ATOM 729 O O . SER A 1 90 ? 12.357 9.663 -7.799 1.00 74.44 90 SER A O 1
ATOM 731 N N . CYS A 1 91 ? 10.834 10.389 -9.278 1.00 74.12 91 CYS A N 1
ATOM 732 C CA . CYS A 1 91 ? 9.667 10.259 -8.407 1.00 74.12 91 CYS A CA 1
ATOM 733 C C . CYS A 1 91 ? 9.331 8.804 -8.013 1.00 74.12 91 CYS A C 1
ATOM 735 O O . CYS A 1 91 ? 8.613 8.592 -7.036 1.00 74.12 91 CYS A O 1
ATOM 737 N N . MET A 1 92 ? 9.839 7.799 -8.739 1.00 82.38 92 MET A N 1
ATOM 738 C CA . MET A 1 92 ? 9.531 6.375 -8.533 1.00 82.38 92 MET A CA 1
ATOM 739 C C . MET A 1 92 ? 10.437 5.688 -7.497 1.00 82.38 92 MET A C 1
ATOM 741 O O . MET A 1 92 ? 10.355 4.473 -7.345 1.00 82.38 92 MET A O 1
ATOM 745 N N . ASN A 1 93 ? 11.306 6.426 -6.788 1.00 88.06 93 ASN A N 1
ATOM 746 C CA . ASN A 1 93 ? 12.197 5.904 -5.734 1.00 88.06 93 ASN A CA 1
ATOM 747 C C . ASN A 1 93 ? 12.937 4.609 -6.127 1.00 88.06 93 ASN A C 1
ATOM 749 O O . ASN A 1 93 ? 13.056 3.685 -5.322 1.00 88.06 93 ASN A O 1
ATOM 753 N N . ALA A 1 94 ? 13.386 4.521 -7.380 1.00 91.12 94 ALA A N 1
ATOM 754 C CA . ALA A 1 94 ? 13.957 3.297 -7.917 1.00 91.12 94 ALA A CA 1
ATOM 755 C C . ALA A 1 94 ? 15.331 2.983 -7.311 1.00 91.12 94 ALA A C 1
ATOM 757 O O . ALA A 1 94 ? 16.171 3.869 -7.139 1.00 91.12 94 ALA A O 1
ATOM 758 N N . THR A 1 95 ? 15.591 1.705 -7.036 1.00 92.50 95 THR A N 1
ATOM 759 C CA . THR A 1 95 ? 16.939 1.258 -6.655 1.00 92.50 95 THR A CA 1
ATOM 760 C C . THR A 1 95 ? 17.852 1.166 -7.876 1.00 92.50 95 THR A C 1
ATOM 762 O O . THR A 1 95 ? 17.390 0.983 -9.002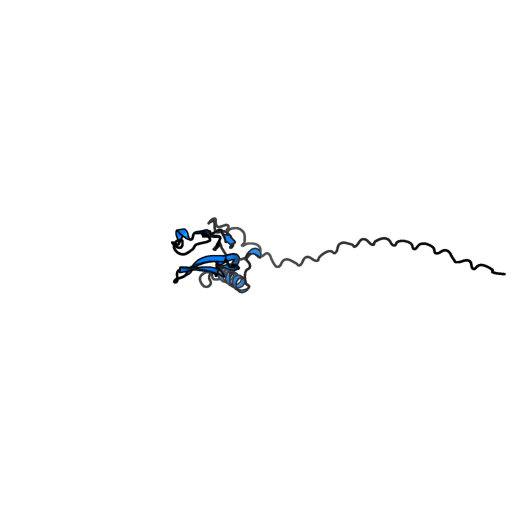 1.00 92.50 95 THR A O 1
ATOM 765 N N . ASN A 1 96 ? 19.172 1.195 -7.662 1.00 93.50 96 ASN A N 1
ATOM 766 C CA . ASN A 1 96 ? 20.135 0.926 -8.738 1.00 93.50 96 ASN A CA 1
ATOM 767 C C . ASN A 1 96 ? 19.873 -0.431 -9.418 1.00 93.50 96 ASN A C 1
ATOM 769 O O . ASN A 1 96 ? 20.005 -0.541 -10.634 1.00 93.50 96 ASN A O 1
ATOM 773 N N . HIS A 1 97 ? 19.459 -1.443 -8.645 1.00 94.88 97 HIS A N 1
ATOM 774 C CA . HIS A 1 97 ? 19.071 -2.745 -9.184 1.00 94.88 97 HIS A CA 1
ATOM 775 C C . HIS A 1 97 ? 17.848 -2.633 -10.102 1.00 94.88 97 HIS A C 1
ATOM 777 O O . HIS A 1 97 ? 17.896 -3.126 -11.221 1.00 94.88 97 HIS A O 1
ATOM 783 N N . ALA A 1 98 ? 16.797 -1.919 -9.686 1.00 94.62 98 ALA A N 1
ATOM 784 C CA . ALA A 1 98 ? 15.599 -1.710 -10.500 1.00 94.62 98 ALA A CA 1
ATOM 785 C C . ALA A 1 98 ? 15.891 -0.930 -11.794 1.00 94.62 98 ALA A C 1
ATOM 787 O O . ALA A 1 98 ? 15.322 -1.240 -12.842 1.00 94.62 98 ALA A O 1
ATOM 788 N N . ILE A 1 99 ? 16.808 0.044 -11.750 1.00 92.75 99 ILE A N 1
ATOM 789 C CA . ILE A 1 99 ? 17.272 0.772 -12.942 1.00 92.75 99 ILE A CA 1
ATOM 790 C C . ILE A 1 99 ? 17.974 -0.187 -13.911 1.00 92.75 99 ILE A C 1
ATOM 792 O O . ILE A 1 99 ? 17.616 -0.231 -15.088 1.00 92.75 99 ILE A O 1
ATOM 796 N N . LEU A 1 100 ? 18.937 -0.981 -13.424 1.00 93.62 100 LEU A N 1
ATOM 797 C CA . LEU A 1 100 ? 19.653 -1.961 -14.248 1.00 93.62 100 LEU A CA 1
ATOM 798 C C . LEU A 1 100 ? 18.717 -3.042 -14.792 1.00 93.62 100 LEU A C 1
ATOM 800 O O . LEU A 1 100 ? 18.783 -3.362 -15.974 1.00 93.62 100 LEU A O 1
ATOM 804 N N . GLN A 1 101 ? 17.812 -3.564 -13.968 1.00 93.56 101 GLN A N 1
ATOM 805 C CA . GLN A 1 101 ? 16.821 -4.552 -14.379 1.00 93.56 101 GLN A CA 1
ATOM 806 C C . GLN A 1 101 ? 15.910 -3.993 -15.474 1.00 93.56 101 GLN A C 1
ATOM 808 O O . GLN A 1 101 ? 15.687 -4.663 -16.477 1.00 93.56 101 GLN A O 1
ATOM 813 N N . SER A 1 102 ? 15.442 -2.750 -15.329 1.00 90.94 102 SER A N 1
ATOM 814 C CA . SER A 1 102 ? 14.607 -2.092 -16.342 1.00 90.94 102 SER A CA 1
ATOM 815 C C . SER A 1 102 ? 15.365 -1.875 -17.652 1.00 90.94 102 SER A C 1
ATOM 817 O O . SER A 1 102 ? 14.796 -2.071 -18.722 1.00 90.94 102 SER A O 1
ATOM 819 N N . LEU A 1 103 ? 16.656 -1.531 -17.586 1.00 92.12 103 LEU A N 1
ATOM 820 C CA . LEU A 1 103 ? 17.515 -1.414 -18.765 1.00 92.12 103 LEU A CA 1
ATOM 821 C C . LEU A 1 103 ? 17.727 -2.770 -19.458 1.00 92.12 103 LEU A C 1
ATOM 823 O O . LEU A 1 103 ? 17.606 -2.863 -20.675 1.00 92.12 103 LEU A O 1
ATOM 827 N N . VAL A 1 104 ? 18.011 -3.832 -18.700 1.00 94.06 104 VAL A N 1
ATOM 828 C CA . VAL A 1 104 ? 18.195 -5.181 -19.261 1.00 94.06 104 VAL A CA 1
ATOM 829 C C . VAL A 1 104 ? 16.884 -5.722 -19.832 1.00 94.06 104 VAL A C 1
ATOM 831 O O . VAL A 1 104 ? 16.903 -6.334 -20.899 1.00 94.06 104 VAL A O 1
ATOM 834 N N . HIS A 1 105 ? 15.747 -5.448 -19.187 1.00 93.56 105 HIS A N 1
ATOM 835 C CA . HIS A 1 105 ? 14.421 -5.806 -19.689 1.00 93.56 105 HIS A CA 1
ATOM 836 C C . HIS A 1 105 ? 14.140 -5.189 -21.068 1.00 93.56 105 HIS A C 1
ATOM 838 O O . HIS A 1 105 ? 13.596 -5.877 -21.925 1.00 93.56 105 HIS A O 1
ATOM 844 N N . LEU A 1 106 ? 14.569 -3.944 -21.329 1.00 91.00 106 LEU A N 1
ATOM 845 C CA . LEU A 1 106 ? 14.446 -3.340 -22.667 1.00 91.00 106 LEU A CA 1
ATOM 846 C C . LEU A 1 106 ? 15.202 -4.125 -23.750 1.00 91.00 106 LEU A C 1
ATOM 848 O O . LEU A 1 106 ? 14.795 -4.116 -24.907 1.00 91.00 106 LEU A O 1
ATOM 852 N N . MET A 1 107 ? 16.306 -4.783 -23.392 1.00 93.19 107 MET A N 1
ATOM 853 C CA . MET A 1 107 ? 17.138 -5.533 -24.337 1.00 93.19 107 MET A CA 1
ATOM 854 C C . MET A 1 107 ? 16.712 -6.999 -24.469 1.00 93.19 107 MET A C 1
ATOM 856 O O . MET A 1 107 ? 16.867 -7.587 -25.537 1.00 93.19 107 MET A O 1
ATOM 860 N N . LYS A 1 108 ? 16.249 -7.615 -23.374 1.00 94.25 108 LYS A N 1
ATOM 861 C CA . LYS A 1 108 ? 15.905 -9.043 -23.284 1.00 94.25 108 LYS A CA 1
ATOM 862 C C . LYS A 1 108 ? 14.640 -9.252 -22.435 1.00 94.25 108 LYS A C 1
ATOM 864 O O . LYS A 1 108 ? 14.740 -9.784 -21.324 1.00 94.25 108 LYS A O 1
ATOM 869 N N . PRO A 1 109 ? 13.459 -8.861 -22.942 1.00 93.25 109 PRO A N 1
ATOM 870 C CA . PRO A 1 109 ? 12.218 -8.898 -22.169 1.00 93.25 109 PRO A CA 1
ATOM 871 C C . PRO A 1 109 ? 11.799 -10.318 -21.765 1.00 93.25 109 PRO A C 1
ATOM 873 O O . PRO A 1 109 ? 11.226 -10.492 -20.693 1.00 93.25 109 PRO A O 1
ATOM 876 N N . ASP A 1 110 ? 12.146 -11.329 -22.568 1.00 95.38 110 ASP A N 1
ATOM 877 C CA . ASP A 1 110 ? 11.830 -12.737 -22.284 1.00 95.38 110 ASP A CA 1
ATOM 878 C C . ASP A 1 110 ? 12.711 -13.346 -21.181 1.00 95.38 110 ASP A C 1
ATOM 880 O O . ASP A 1 110 ? 12.360 -14.365 -20.590 1.00 95.38 110 ASP A O 1
ATOM 884 N N . ALA A 1 111 ? 13.872 -12.741 -20.902 1.00 96.00 111 ALA A N 1
ATOM 885 C CA . ALA A 1 111 ? 14.836 -13.260 -19.931 1.00 96.00 111 ALA A CA 1
ATOM 886 C C . ALA A 1 111 ? 14.750 -12.562 -18.568 1.00 96.00 111 ALA A C 1
ATOM 888 O O . ALA A 1 111 ? 15.066 -13.167 -17.545 1.00 96.00 111 ALA A O 1
ATOM 889 N N . VAL A 1 112 ? 14.372 -11.282 -18.549 1.00 94.88 112 VAL A N 1
ATOM 890 C CA . VAL A 1 112 ? 14.338 -10.454 -17.339 1.00 94.88 112 VAL A CA 1
ATOM 891 C C . VAL A 1 112 ? 13.003 -9.722 -17.283 1.00 94.88 112 VAL A C 1
ATOM 893 O O . VAL A 1 112 ? 12.692 -9.025 -18.241 1.00 94.88 112 VAL A O 1
ATOM 896 N N . PRO A 1 113 ? 12.219 -9.820 -16.196 1.00 94.12 113 PRO A N 1
ATOM 897 C CA . PRO A 1 113 ? 10.962 -9.088 -16.065 1.00 94.12 113 PRO A CA 1
ATOM 898 C C . PRO A 1 113 ? 11.186 -7.601 -15.744 1.00 94.12 113 PRO A C 1
ATOM 900 O O . PRO A 1 113 ? 12.245 -7.202 -15.252 1.00 94.12 113 PRO A O 1
ATOM 903 N N . LYS A 1 114 ? 10.151 -6.775 -15.950 1.00 91.38 114 LYS A N 1
ATOM 904 C CA . LYS A 1 114 ? 10.122 -5.389 -15.446 1.00 91.38 114 LYS A CA 1
ATOM 905 C C . LYS A 1 114 ? 10.305 -5.363 -13.922 1.00 91.38 114 LYS A C 1
ATOM 907 O O . LYS A 1 114 ? 9.928 -6.314 -13.238 1.00 91.38 114 LYS A O 1
ATOM 912 N N . ALA A 1 115 ? 10.851 -4.264 -13.397 1.00 93.75 115 ALA A N 1
ATOM 913 C CA . ALA A 1 115 ? 10.828 -4.003 -11.957 1.00 93.75 115 ALA A CA 1
ATOM 914 C C . ALA A 1 115 ? 9.376 -3.904 -11.451 1.00 93.75 115 ALA A C 1
ATOM 916 O O . ALA A 1 115 ? 8.469 -3.546 -12.211 1.00 93.75 115 ALA A O 1
ATOM 917 N N . CYS A 1 116 ? 9.142 -4.208 -10.177 1.00 95.00 116 CYS A N 1
ATOM 918 C CA . CYS A 1 116 ? 7.795 -4.237 -9.607 1.00 95.00 116 CYS A CA 1
ATOM 919 C C . CYS A 1 116 ? 7.477 -2.935 -8.865 1.00 95.00 116 CYS A C 1
ATOM 921 O O . CYS A 1 116 ? 8.315 -2.395 -8.143 1.00 95.00 116 CYS A O 1
ATOM 923 N N . CYS A 1 117 ? 6.236 -2.453 -8.989 1.00 95.94 117 CYS A N 1
ATOM 924 C CA . CYS A 1 117 ? 5.747 -1.344 -8.172 1.00 95.94 117 CYS A CA 1
ATOM 925 C C . CYS A 1 117 ? 5.363 -1.857 -6.779 1.00 95.94 117 CYS A C 1
ATOM 927 O O . CYS A 1 117 ? 4.395 -2.605 -6.636 1.00 95.94 117 CYS A O 1
ATOM 929 N N . ALA A 1 118 ? 6.111 -1.462 -5.750 1.00 96.94 118 ALA A N 1
ATOM 930 C CA . ALA A 1 118 ? 5.970 -1.996 -4.397 1.00 96.94 118 ALA A CA 1
ATOM 931 C C . ALA A 1 118 ? 6.008 -0.900 -3.312 1.00 96.94 118 ALA A C 1
ATOM 933 O O . ALA A 1 118 ? 6.519 0.201 -3.550 1.00 96.94 118 ALA A O 1
ATOM 934 N N . PRO A 1 119 ? 5.478 -1.171 -2.101 1.00 97.25 119 PRO A N 1
ATOM 935 C CA . PRO A 1 119 ? 5.593 -0.258 -0.967 1.00 97.25 119 PRO A CA 1
ATOM 936 C C . PRO A 1 119 ? 7.045 -0.071 -0.521 1.00 97.25 119 PRO A C 1
ATOM 938 O O . PRO A 1 119 ? 7.740 -1.035 -0.216 1.00 97.25 119 PRO A O 1
ATOM 941 N N . THR A 1 120 ? 7.476 1.182 -0.393 1.00 96.12 120 THR A N 1
ATOM 942 C CA . THR A 1 120 ? 8.836 1.547 0.056 1.00 96.12 120 THR A CA 1
ATOM 943 C C . THR A 1 120 ? 8.851 2.103 1.470 1.00 96.12 120 THR A C 1
ATOM 945 O O . THR A 1 120 ? 9.850 2.028 2.184 1.00 96.12 120 THR A O 1
ATOM 948 N N . LYS A 1 121 ? 7.710 2.640 1.910 1.00 97.12 121 LYS A N 1
ATOM 949 C CA . LYS A 1 121 ? 7.497 3.113 3.274 1.00 97.12 121 LYS A CA 1
ATOM 950 C C . LYS A 1 121 ? 6.127 2.676 3.750 1.00 97.12 121 LYS A C 1
ATOM 952 O O . LYS A 1 121 ? 5.120 2.967 3.104 1.00 97.12 121 LYS A O 1
ATOM 957 N N . LEU A 1 122 ? 6.094 2.045 4.917 1.00 98.31 122 LEU A N 1
ATOM 958 C CA . LEU A 1 122 ? 4.870 1.602 5.570 1.00 98.31 122 LEU A CA 1
ATOM 959 C C . LEU A 1 122 ? 4.751 2.235 6.960 1.00 98.31 122 LEU A C 1
ATOM 961 O O . LEU A 1 122 ? 5.753 2.565 7.598 1.00 98.31 122 LEU A O 1
ATOM 965 N N . SER A 1 123 ? 3.524 2.408 7.443 1.00 98.44 123 SER A N 1
ATOM 966 C CA . SER A 1 123 ? 3.252 2.820 8.820 1.00 98.44 123 SER A CA 1
ATOM 967 C C . SER A 1 123 ? 2.388 1.811 9.561 1.00 98.44 123 SER A C 1
ATOM 969 O O . SER A 1 123 ? 1.774 0.915 8.982 1.00 98.44 123 SER A O 1
ATOM 971 N N . ALA A 1 124 ? 2.351 1.977 10.880 1.00 98.12 124 ALA A N 1
ATOM 972 C CA . ALA A 1 124 ? 1.498 1.196 11.755 1.00 98.12 124 ALA A CA 1
ATOM 973 C C . ALA A 1 124 ? 0.076 1.772 11.842 1.00 98.12 124 ALA A C 1
ATOM 975 O O . ALA A 1 124 ? -0.112 2.973 11.636 1.00 98.12 124 ALA A O 1
ATOM 976 N N . THR A 1 125 ? -0.877 0.926 12.224 1.00 97.62 125 THR A N 1
ATOM 977 C CA . THR A 1 125 ? -2.216 1.306 12.700 1.00 97.62 125 THR A CA 1
ATOM 978 C C . THR A 1 125 ? -2.507 0.592 14.023 1.00 97.62 125 THR A C 1
ATOM 980 O O . THR A 1 125 ? -1.876 -0.426 14.319 1.00 97.62 125 THR A O 1
ATOM 983 N N . SER A 1 126 ? -3.407 1.130 14.843 1.00 97.88 126 SER A N 1
ATOM 984 C CA . SER A 1 126 ? -3.806 0.513 16.114 1.00 97.88 126 SER A CA 1
ATOM 985 C C . SER A 1 126 ? -5.196 -0.099 15.994 1.00 97.88 126 SER A C 1
ATOM 987 O O . SER A 1 126 ? -6.076 0.512 15.393 1.00 97.88 126 SER A O 1
ATOM 989 N N . VAL A 1 127 ? -5.383 -1.278 16.579 1.00 97.88 127 VAL A N 1
ATOM 990 C CA . VAL A 1 127 ? -6.655 -2.008 16.603 1.00 97.88 127 VAL A CA 1
ATOM 991 C C . VAL A 1 127 ? -6.993 -2.347 18.049 1.00 97.88 127 VAL A C 1
ATOM 993 O O . VAL A 1 127 ? -6.132 -2.809 18.802 1.00 97.88 127 VAL A O 1
ATOM 996 N N . LEU A 1 128 ? -8.236 -2.078 18.429 1.00 98.25 128 LEU A N 1
ATOM 997 C CA . LEU A 1 128 ? -8.840 -2.432 19.704 1.00 98.25 128 LEU A CA 1
ATOM 998 C C . LEU A 1 128 ? -9.743 -3.643 19.477 1.00 98.25 128 LEU A C 1
ATOM 1000 O O . LEU A 1 128 ? -10.649 -3.568 18.648 1.00 98.25 128 LEU A O 1
ATOM 1004 N N . TYR A 1 129 ? -9.502 -4.745 20.178 1.00 97.81 129 TYR A N 1
ATOM 1005 C CA . TYR A 1 129 ? -10.220 -5.999 19.952 1.00 97.81 129 TYR A CA 1
ATOM 1006 C C . TYR A 1 129 ? -10.300 -6.865 21.217 1.00 97.81 129 TYR A C 1
ATOM 1008 O O . TYR A 1 129 ? -9.563 -6.627 22.177 1.00 97.81 129 TYR A O 1
ATOM 1016 N N . TYR A 1 130 ? -11.192 -7.856 21.214 1.00 97.69 130 TYR A N 1
ATOM 1017 C CA . TYR A 1 130 ? -11.271 -8.889 22.247 1.00 97.69 130 TYR A CA 1
ATOM 1018 C C . TYR A 1 130 ? -10.258 -10.008 21.984 1.00 97.69 130 TYR A C 1
ATOM 1020 O O . TYR A 1 130 ? -10.202 -10.548 20.880 1.00 97.69 130 TYR A O 1
ATOM 1028 N N . ASP A 1 131 ? -9.458 -10.373 22.985 1.00 95.19 131 ASP A N 1
ATOM 1029 C CA . ASP A 1 131 ? -8.609 -11.566 22.911 1.00 95.19 131 ASP A CA 1
ATOM 1030 C C . ASP A 1 131 ? -9.403 -12.866 23.162 1.00 95.19 131 ASP A C 1
ATOM 1032 O O . ASP A 1 131 ? -10.604 -12.851 23.423 1.00 95.19 131 ASP A O 1
ATOM 1036 N N . SER A 1 132 ? -8.724 -14.016 23.108 1.00 94.50 132 SER A N 1
ATOM 1037 C CA . SER A 1 132 ? -9.336 -15.334 23.347 1.00 94.50 132 SER A CA 1
ATOM 1038 C C . SER A 1 132 ? -9.896 -15.531 24.761 1.00 94.50 132 SER A C 1
ATOM 1040 O O . SER A 1 132 ? -10.610 -16.500 25.003 1.00 94.50 132 SER A O 1
ATOM 1042 N N . SER A 1 133 ? -9.549 -14.651 25.696 1.00 96.50 133 SER A N 1
ATOM 1043 C CA . SER A 1 133 ? -9.984 -14.671 27.092 1.00 96.50 133 SER A CA 1
ATOM 1044 C C . SER A 1 133 ? -11.017 -13.569 27.376 1.00 96.50 133 SER A C 1
ATOM 1046 O O . SER A 1 133 ? -11.267 -13.256 28.539 1.00 96.50 133 SER A O 1
ATOM 1048 N N . ASN A 1 134 ? -11.614 -12.981 26.331 1.00 94.50 134 ASN A N 1
ATOM 1049 C CA . ASN A 1 134 ? -12.559 -11.861 26.383 1.00 94.50 134 ASN A CA 1
ATOM 1050 C C . ASN A 1 134 ? -12.004 -10.578 27.033 1.00 94.50 134 ASN A C 1
ATOM 1052 O O . ASN A 1 134 ? -12.772 -9.722 27.479 1.00 94.50 134 ASN A O 1
ATOM 1056 N N . ASN A 1 135 ? -10.685 -10.391 27.056 1.00 96.88 135 ASN A N 1
ATOM 1057 C CA . ASN A 1 135 ? -10.083 -9.134 27.492 1.00 96.88 135 ASN A CA 1
ATOM 1058 C C . ASN A 1 135 ? -10.046 -8.125 26.346 1.00 96.88 135 ASN A C 1
ATOM 1060 O O . ASN A 1 135 ? -9.790 -8.477 25.196 1.00 96.88 135 ASN A O 1
ATOM 1064 N N . VAL A 1 136 ? -10.221 -6.846 26.675 1.00 97.81 136 VAL A N 1
ATOM 1065 C CA . VAL A 1 136 ? -10.097 -5.746 25.713 1.00 97.81 136 VAL A CA 1
ATOM 1066 C C . VAL A 1 136 ? -8.626 -5.357 25.559 1.00 97.81 136 VAL A C 1
ATOM 1068 O O . VAL A 1 136 ? -8.007 -4.862 26.502 1.00 97.81 136 VAL A O 1
ATOM 1071 N N . ILE A 1 137 ? -8.070 -5.539 24.361 1.00 98.06 137 ILE A N 1
ATOM 1072 C CA . ILE A 1 137 ? -6.658 -5.290 24.052 1.00 98.06 137 ILE A CA 1
ATOM 1073 C C . ILE A 1 137 ? -6.525 -4.208 22.981 1.00 98.06 137 ILE A C 1
ATOM 1075 O O . ILE A 1 137 ? -7.106 -4.305 21.902 1.00 98.06 137 ILE A O 1
ATOM 1079 N N . LEU A 1 138 ? -5.695 -3.194 23.249 1.00 97.94 138 LEU A N 1
ATOM 1080 C CA . LEU A 1 138 ? -5.249 -2.225 22.247 1.00 97.94 138 LEU A CA 1
ATOM 1081 C C . LEU A 1 138 ? -3.864 -2.618 21.728 1.00 97.94 138 LEU A C 1
ATOM 1083 O O . LEU A 1 138 ? -2.881 -2.576 22.472 1.00 97.94 138 LEU A O 1
ATOM 1087 N N . ARG A 1 139 ? -3.755 -2.941 20.437 1.00 97.94 139 ARG A N 1
ATOM 1088 C CA . ARG A 1 139 ? -2.487 -3.341 19.814 1.00 97.94 139 ARG A CA 1
ATOM 1089 C C . ARG A 1 139 ? -2.126 -2.467 18.627 1.00 97.94 139 ARG A C 1
ATOM 1091 O O . ARG A 1 139 ? -2.948 -2.168 17.770 1.00 97.94 139 ARG A O 1
ATOM 1098 N N . LYS A 1 140 ? -0.842 -2.113 18.538 1.00 97.81 140 LYS A N 1
ATOM 1099 C CA . LYS A 1 140 ? -0.264 -1.410 17.388 1.00 97.81 140 LYS A CA 1
ATOM 1100 C C . LYS A 1 140 ? 0.340 -2.407 16.398 1.00 97.81 140 LYS A C 1
ATOM 1102 O O . LYS A 1 140 ? 1.370 -3.019 16.683 1.00 97.81 140 LYS A O 1
ATOM 1107 N N . HIS A 1 141 ? -0.263 -2.525 15.221 1.00 97.19 141 HIS A N 1
ATOM 1108 C CA . HIS A 1 141 ? 0.183 -3.391 14.132 1.00 97.19 141 HIS A CA 1
ATOM 1109 C C . HIS A 1 141 ? 1.048 -2.600 13.151 1.00 97.19 141 HIS A C 1
ATOM 1111 O O . HIS A 1 141 ? 0.604 -1.605 12.579 1.00 97.19 141 HIS A O 1
ATOM 1117 N N . ARG A 1 142 ? 2.311 -3.011 12.984 1.00 98.12 142 ARG A N 1
ATOM 1118 C CA . ARG A 1 142 ? 3.259 -2.383 12.046 1.00 98.12 142 ARG A CA 1
ATOM 1119 C C . ARG A 1 142 ? 2.986 -2.848 10.615 1.00 98.12 142 ARG A C 1
ATOM 1121 O O . ARG A 1 142 ? 2.413 -3.908 10.419 1.00 98.12 142 ARG A O 1
ATOM 1128 N N . ASN A 1 143 ? 3.456 -2.069 9.642 1.00 97.62 143 ASN A N 1
ATOM 1129 C CA . ASN A 1 143 ? 3.413 -2.402 8.214 1.00 97.62 143 ASN A CA 1
ATOM 1130 C C . ASN A 1 143 ? 2.005 -2.594 7.623 1.00 97.62 143 ASN A C 1
ATOM 1132 O O . ASN A 1 143 ? 1.834 -3.356 6.682 1.00 97.62 143 ASN A O 1
ATOM 1136 N N . MET A 1 144 ? 1.009 -1.885 8.158 1.00 97.88 144 MET A N 1
ATOM 1137 C CA . MET A 1 144 ? -0.392 -2.033 7.743 1.00 97.88 144 MET A CA 1
ATOM 1138 C C . MET A 1 144 ? -0.831 -1.000 6.701 1.00 97.88 144 MET A C 1
ATOM 1140 O O . MET A 1 144 ? -1.791 -1.241 5.980 1.00 97.88 144 MET A O 1
ATOM 1144 N N . VAL A 1 145 ? -0.167 0.162 6.639 1.00 98.56 145 VAL A N 1
ATOM 1145 C CA . VAL A 1 145 ? -0.573 1.294 5.789 1.00 98.56 145 VAL A CA 1
ATOM 1146 C C . VAL A 1 145 ? 0.574 1.709 4.877 1.00 98.56 145 VAL A C 1
ATOM 1148 O O . VAL A 1 145 ? 1.647 2.072 5.366 1.00 98.56 145 VAL A O 1
ATOM 1151 N N . VAL A 1 146 ? 0.345 1.732 3.567 1.00 98.50 146 VAL A N 1
ATOM 1152 C CA . VAL A 1 146 ? 1.315 2.211 2.577 1.00 98.50 146 VAL A CA 1
ATOM 1153 C C . VAL A 1 146 ? 1.421 3.736 2.644 1.00 98.50 146 VAL A C 1
ATOM 1155 O O . VAL A 1 146 ? 0.427 4.460 2.579 1.00 98.50 146 VAL A O 1
ATOM 1158 N N . LYS A 1 147 ? 2.650 4.246 2.763 1.00 97.56 147 LYS A N 1
ATOM 1159 C CA . LYS A 1 147 ? 2.959 5.687 2.778 1.00 97.56 147 LYS A CA 1
ATOM 1160 C C . LYS A 1 147 ? 3.673 6.159 1.521 1.00 97.56 147 LYS A C 1
ATOM 1162 O O . LYS A 1 147 ? 3.458 7.296 1.115 1.00 97.56 147 LYS A O 1
ATOM 1167 N N . ALA A 1 148 ? 4.482 5.303 0.907 1.00 96.00 148 ALA A N 1
ATOM 1168 C CA . ALA A 1 148 ? 5.158 5.585 -0.353 1.00 96.00 148 ALA A CA 1
ATOM 1169 C C . ALA A 1 148 ? 5.307 4.304 -1.180 1.00 96.00 148 ALA A C 1
ATOM 1171 O O . ALA A 1 148 ? 5.404 3.212 -0.613 1.00 96.00 148 ALA A O 1
ATOM 1172 N N . CYS A 1 149 ? 5.328 4.475 -2.500 1.00 96.19 149 CYS A N 1
ATOM 1173 C CA . CYS A 1 149 ? 5.562 3.425 -3.485 1.00 96.19 149 CYS A CA 1
ATOM 1174 C C . CYS A 1 149 ? 6.846 3.715 -4.263 1.00 96.19 149 CYS A C 1
ATOM 1176 O O . CYS A 1 149 ? 7.348 4.847 -4.252 1.00 96.19 149 CYS A O 1
ATOM 1178 N N . GLY A 1 150 ? 7.362 2.692 -4.930 1.00 95.31 150 GLY A N 1
ATOM 1179 C CA . GLY A 1 150 ? 8.503 2.812 -5.817 1.00 95.31 150 GLY A CA 1
ATOM 1180 C C . GLY A 1 150 ? 8.775 1.539 -6.605 1.00 95.31 150 GLY A C 1
ATOM 1181 O O . GLY A 1 150 ? 8.110 0.523 -6.399 1.00 95.31 150 GLY A O 1
ATOM 1182 N N . CYS A 1 151 ? 9.748 1.616 -7.506 1.00 95.75 151 CYS A N 1
ATOM 1183 C CA . CYS A 1 151 ? 10.146 0.521 -8.385 1.00 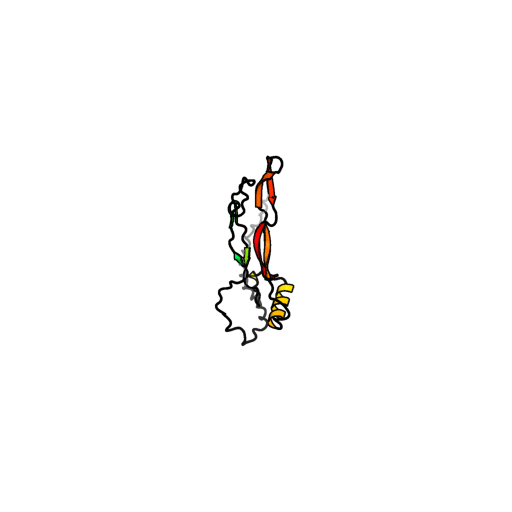95.75 151 CYS A CA 1
ATOM 1184 C C . CYS A 1 151 ? 11.332 -0.251 -7.798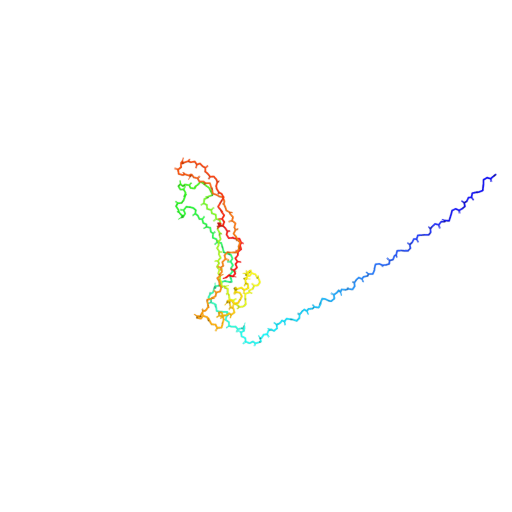 1.00 95.75 151 CYS A C 1
ATOM 1186 O O . CYS A 1 151 ? 12.420 0.309 -7.627 1.00 95.75 151 CYS A O 1
ATOM 1188 N N . HIS A 1 152 ? 11.121 -1.531 -7.496 1.00 92.75 152 HIS A N 1
ATOM 1189 C CA . HIS A 1 152 ? 12.103 -2.404 -6.848 1.00 92.75 152 HIS A CA 1
ATOM 1190 C C . HIS A 1 152 ? 12.336 -3.693 -7.631 1.00 92.75 152 HIS A C 1
ATOM 1192 O O . HIS A 1 152 ? 11.379 -4.185 -8.277 1.00 92.75 152 HIS A O 1
#

Radius of gyration: 32.51 Å; chains: 1; bounding box: 64×93×71 Å

Secondary structure (DSSP, 8-state):
------PPPPPPPPPPP--PPPP----PPPP----SSSSSS----S---BSEEE--EEETTTTT-TTTEEE-SEEE--EEESB-PSSPPGGG---HHHHHHHHHHHH-TTTSPPPPEEEEEEEEEEEEEE-TTS-EEEEEEEEEEEEEEEE-

pLDDT: mean 80.16, std 21.63, range [35.06, 98.56]

Sequence (152 aa):
MIRASSSPIRAPRAVRPLKRRLPKKTNELPQPNRLPGIFDDIHGSHGRHVCRRHELYVSFQDLGWLDWVIAPQGYSAYYCEGECSFPLDSCMNATNHAILQSLVHLMKPDAVPKACCAPTKLSATSVLYYDSSNNVILRKHRNMVVKACGCH

Foldseek 3Di:
DDDDDDDDDDDDDDDDDDDDDDDDDDDDDDDPDPDPDDPPDDPPPPPFDAWWKDWDKAACVVVVNVVWWPDDRIDTAIFIGGFQAPPGDPQQVDDPVLNVLNVVCVVPVPVGPHFDKGAPDWAWDWTWTADPVRDTDIDIGTRRHGDTIHTD

InterPro domains:
  IPR001839 Transforming growth factor-beta, C-terminal [PF00019] (51-151)
  IPR001839 Transforming growth factor-beta, C-terminal [PS51362] (29-152)
  IPR001839 Transforming growth factor-beta, C-terminal [SM00204] (51-152)
  IPR015615 Transforming growth factor-beta-like [PTHR11848] (20-152)
  IPR017948 Transforming growth factor beta, conserved site [PS00250] (69-84)
  IPR029034 Cystine-knot cytokine [G3DSA:2.10.90.10] (41-152)
  IPR029034 Cystine-knot cytokine [SSF57501] (43-151)